Protein AF-A0AAU1UUG3-F1 (afdb_monomer_lite)

Secondary structure (DSSP, 8-state):
-------EEEEE-TTT--EEEEETTEEEETTT-----SS-HHHHHHHHHHH--PPP--

Radius of gyration: 11.29 Å; chains: 1; bounding box: 23×38×23 Å

pLDDT: mean 79.14, std 13.77, range [38.69, 90.69]

Foldseek 3Di:
DPPPQPFADWDAQPAARWTWTDGDQWIATQFPRDIDDPDDRVVVSVVCSDPDPGHGDD

Structure (mmCIF, N/CA/C/O backbone):
data_AF-A0AAU1UUG3-F1
#
_entry.id   AF-A0AAU1UUG3-F1
#
loop_
_atom_site.group_PDB
_atom_site.id
_atom_site.type_symbol
_atom_site.label_atom_id
_atom_site.label_alt_id
_atom_site.label_comp_id
_atom_site.label_asym_id
_atom_site.label_entity_id
_atom_site.label_seq_id
_atom_site.pdbx_PDB_ins_code
_atom_site.Cartn_x
_atom_site.Cartn_y
_atom_site.Cartn_z
_atom_site.occupancy
_atom_site.B_iso_or_equiv
_atom_site.auth_seq_id
_atom_site.auth_comp_id
_atom_site.auth_asym_id
_atom_site.auth_atom_id
_atom_site.pdbx_PDB_model_num
ATOM 1 N N . MET A 1 1 ? 1.421 -30.451 4.180 1.00 38.69 1 MET A N 1
ATOM 2 C CA . MET A 1 1 ? 2.500 -29.447 4.076 1.00 38.69 1 MET A CA 1
ATOM 3 C C . MET A 1 1 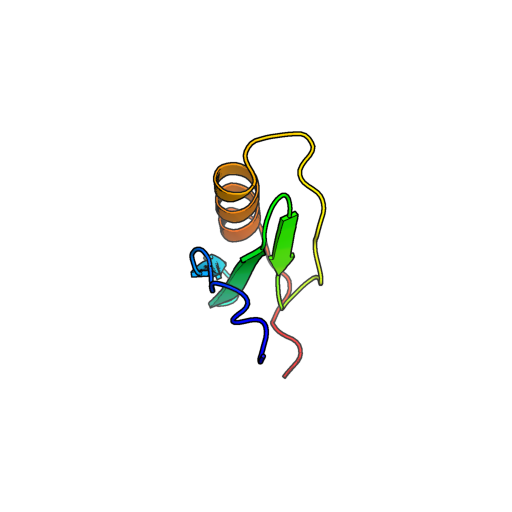? 1.838 -28.093 3.907 1.00 38.69 1 MET A C 1
ATOM 5 O O . MET A 1 1 ? 1.344 -27.790 2.830 1.00 38.69 1 MET A O 1
ATOM 9 N N . THR A 1 2 ? 1.682 -27.348 4.999 1.00 46.19 2 THR A N 1
ATOM 10 C CA . THR A 1 2 ? 1.119 -25.993 4.977 1.00 46.19 2 THR A CA 1
ATOM 11 C C . THR A 1 2 ? 2.077 -25.110 4.191 1.00 46.19 2 THR A C 1
ATOM 13 O O . THR A 1 2 ? 3.209 -24.921 4.634 1.00 46.19 2 THR A O 1
ATOM 16 N N . LYS A 1 3 ? 1.660 -24.628 3.014 1.00 48.66 3 LYS A N 1
ATOM 17 C CA . LYS A 1 3 ? 2.368 -23.563 2.300 1.00 48.66 3 LYS A CA 1
ATOM 18 C C . LYS A 1 3 ? 2.455 -22.380 3.265 1.00 48.66 3 LYS A C 1
ATOM 20 O O . LYS A 1 3 ? 1.454 -21.715 3.509 1.00 48.66 3 LYS A O 1
ATOM 25 N N . GLN A 1 4 ? 3.612 -22.202 3.898 1.00 47.59 4 GLN A N 1
ATOM 26 C CA . GLN A 1 4 ? 3.951 -20.944 4.542 1.00 47.59 4 GLN A CA 1
ATOM 27 C C . GLN A 1 4 ? 4.083 -19.957 3.391 1.00 47.59 4 GLN A C 1
ATOM 29 O O . GLN A 1 4 ? 5.080 -19.976 2.676 1.00 47.59 4 GLN A O 1
ATOM 34 N N . THR A 1 5 ? 3.029 -19.187 3.140 1.00 53.56 5 THR A N 1
ATOM 35 C CA . THR A 1 5 ? 3.134 -17.980 2.330 1.00 53.56 5 THR A CA 1
ATOM 36 C C . THR A 1 5 ? 4.080 -17.074 3.102 1.00 53.56 5 THR A C 1
ATOM 38 O O . THR A 1 5 ? 3.733 -16.562 4.167 1.00 53.56 5 THR A O 1
ATOM 41 N N . GLU A 1 6 ? 5.328 -17.025 2.652 1.00 58.31 6 GLU A N 1
ATOM 42 C CA . GLU A 1 6 ? 6.370 -16.178 3.207 1.00 58.31 6 GLU A CA 1
ATOM 43 C C . GLU A 1 6 ? 5.842 -14.742 3.168 1.00 58.31 6 GLU A C 1
ATOM 45 O O . GLU A 1 6 ? 5.594 -14.188 2.102 1.00 58.31 6 GLU A O 1
ATOM 50 N N . VAL A 1 7 ? 5.539 -14.169 4.333 1.00 57.41 7 VAL A N 1
ATOM 51 C CA . VAL A 1 7 ? 4.989 -12.814 4.414 1.00 57.41 7 VAL A CA 1
ATOM 52 C C . VAL A 1 7 ? 6.122 -11.845 4.088 1.00 57.41 7 VAL A C 1
ATOM 54 O O . VAL A 1 7 ? 6.924 -11.487 4.952 1.00 57.41 7 VAL A O 1
ATOM 57 N N . GLN A 1 8 ? 6.202 -11.454 2.821 1.00 65.06 8 GLN A N 1
ATOM 58 C CA . GLN A 1 8 ? 7.224 -10.576 2.274 1.00 65.06 8 GLN A CA 1
ATOM 59 C C . GLN A 1 8 ? 6.780 -9.112 2.459 1.00 65.06 8 GLN A C 1
ATOM 61 O O . GLN A 1 8 ? 5.832 -8.632 1.864 1.00 65.06 8 GLN A O 1
ATOM 66 N N . ILE A 1 9 ? 7.447 -8.401 3.371 1.00 73.38 9 ILE A N 1
ATOM 67 C CA . ILE A 1 9 ? 7.441 -6.934 3.549 1.00 73.38 9 ILE A CA 1
ATOM 68 C C . ILE A 1 9 ? 6.054 -6.251 3.619 1.00 73.38 9 ILE A C 1
ATOM 70 O O . ILE A 1 9 ? 5.369 -6.011 2.628 1.00 73.38 9 ILE A O 1
ATOM 74 N N . VAL A 1 10 ? 5.696 -5.784 4.820 1.00 81.62 10 VAL A N 1
ATOM 75 C CA . VAL A 1 10 ? 4.507 -4.944 5.036 1.00 81.62 10 VAL A CA 1
ATOM 76 C C . VAL A 1 10 ? 4.905 -3.469 5.078 1.00 81.62 10 VAL A C 1
ATOM 78 O O . VAL A 1 10 ? 5.623 -3.042 5.982 1.00 81.62 10 VAL A O 1
ATOM 81 N N . VAL A 1 11 ? 4.388 -2.679 4.139 1.00 87.44 11 VAL A N 1
ATOM 82 C CA . VAL A 1 11 ? 4.461 -1.209 4.142 1.00 87.44 11 VAL A CA 1
ATOM 83 C C . VAL A 1 11 ? 3.111 -0.645 4.594 1.00 87.44 11 VAL A C 1
ATOM 85 O O . VAL A 1 11 ? 2.083 -1.308 4.472 1.00 87.44 11 VAL A O 1
ATOM 88 N N . ARG A 1 12 ? 3.079 0.568 5.152 1.00 89.31 12 ARG A N 1
ATOM 89 C CA . ARG A 1 12 ? 1.824 1.236 5.539 1.00 89.31 12 ARG A CA 1
ATOM 90 C C . ARG A 1 12 ? 1.607 2.491 4.718 1.00 89.31 12 ARG A C 1
ATOM 92 O O . ARG A 1 12 ? 2.531 3.290 4.571 1.00 89.31 12 ARG A O 1
ATOM 99 N N . ALA A 1 13 ? 0.380 2.669 4.243 1.00 89.75 13 ALA A N 1
ATOM 100 C CA . ALA A 1 13 ? -0.046 3.866 3.553 1.00 89.75 13 ALA A CA 1
ATOM 101 C C . ALA A 1 13 ? 0.083 5.078 4.477 1.00 89.75 13 ALA A C 1
ATOM 103 O O . ALA A 1 13 ? -0.408 5.068 5.608 1.00 89.75 13 ALA A O 1
ATOM 104 N N . ARG A 1 14 ? 0.748 6.130 3.998 1.00 90.25 14 ARG A N 1
ATOM 105 C CA . ARG A 1 14 ? 1.083 7.317 4.790 1.00 90.25 14 ARG A CA 1
ATOM 106 C C . ARG A 1 14 ? -0.160 8.031 5.316 1.00 90.25 14 ARG A C 1
ATOM 108 O O . ARG A 1 14 ? -0.137 8.543 6.430 1.00 90.25 14 ARG A O 1
ATOM 115 N N . HIS A 1 15 ? -1.210 8.088 4.502 1.00 88.06 15 HIS A N 1
ATOM 116 C CA . HIS A 1 15 ? -2.399 8.889 4.782 1.00 88.06 15 HIS A CA 1
ATOM 117 C C . HIS A 1 15 ? -3.494 8.110 5.510 1.00 88.06 15 HIS A C 1
ATOM 119 O O . HIS A 1 15 ? -4.205 8.686 6.326 1.00 88.06 15 HIS A O 1
ATOM 125 N N . THR A 1 16 ? -3.619 6.810 5.243 1.00 88.50 16 THR A N 1
ATOM 126 C CA . THR A 1 16 ? -4.731 5.992 5.751 1.00 88.50 16 THR A CA 1
ATOM 127 C C . THR A 1 16 ? -4.303 4.920 6.738 1.00 88.50 16 THR A C 1
ATOM 129 O O . THR A 1 16 ? -5.147 4.306 7.382 1.00 88.50 16 THR A O 1
ATOM 132 N N . GLY A 1 17 ? -2.999 4.659 6.853 1.00 89.12 17 GLY A N 1
ATOM 133 C CA . GLY A 1 17 ? -2.471 3.555 7.648 1.00 89.12 17 GLY A CA 1
ATOM 134 C C . GLY A 1 17 ? -2.731 2.170 7.049 1.00 89.12 17 GLY A C 1
ATOM 135 O O . GLY A 1 17 ? -2.302 1.188 7.656 1.00 89.12 17 GLY A O 1
ATOM 136 N N . ALA A 1 18 ? -3.374 2.083 5.876 1.00 89.88 18 ALA A N 1
ATOM 137 C CA . ALA A 1 18 ? -3.662 0.826 5.196 1.00 89.88 18 ALA A CA 1
ATOM 138 C C . ALA A 1 18 ? -2.375 0.024 4.957 1.00 89.88 18 ALA A C 1
ATOM 140 O O . ALA A 1 18 ? -1.365 0.538 4.476 1.00 89.88 18 ALA A O 1
ATOM 141 N N . ARG A 1 19 ? -2.399 -1.253 5.307 1.00 90.12 19 ARG A N 1
ATOM 142 C CA . ARG A 1 19 ? -1.327 -2.215 5.092 1.00 90.12 19 ARG A CA 1
ATOM 143 C C . ARG A 1 19 ? -1.269 -2.573 3.618 1.00 90.12 19 ARG A C 1
ATOM 145 O O . ARG A 1 19 ? -2.244 -3.025 3.019 1.00 90.12 19 ARG A O 1
ATOM 152 N N . VAL A 1 20 ? -0.074 -2.414 3.081 1.00 89.56 20 VAL A N 1
ATOM 153 C CA . VAL A 1 20 ? 0.314 -2.839 1.749 1.00 89.56 20 VAL A CA 1
ATOM 154 C C . VAL A 1 20 ? 1.276 -4.004 1.926 1.00 89.56 20 VAL A C 1
ATOM 156 O O . VAL A 1 20 ? 2.320 -3.859 2.563 1.00 89.56 20 VAL A O 1
ATOM 159 N N . ARG A 1 21 ? 0.887 -5.178 1.446 1.00 88.19 21 ARG A N 1
ATOM 160 C CA . ARG A 1 21 ? 1.670 -6.416 1.518 1.00 88.19 21 ARG A CA 1
ATOM 161 C C . ARG A 1 21 ? 2.272 -6.686 0.155 1.00 88.19 21 ARG A C 1
ATOM 163 O O . ARG A 1 21 ? 1.627 -6.374 -0.840 1.00 88.19 21 ARG A O 1
ATOM 170 N N . VAL A 1 22 ? 3.468 -7.250 0.112 1.00 87.00 22 VAL A N 1
ATOM 171 C CA . VAL A 1 22 ? 4.052 -7.770 -1.123 1.00 87.00 22 VAL A CA 1
ATOM 172 C C . VAL A 1 22 ? 3.963 -9.292 -1.073 1.00 87.00 22 VAL A C 1
ATOM 174 O O . VAL A 1 22 ? 4.268 -9.908 -0.057 1.00 87.00 22 VAL A O 1
ATOM 177 N N . GLU A 1 23 ? 3.468 -9.894 -2.144 1.00 82.69 23 GLU A N 1
ATOM 178 C CA . GLU A 1 23 ? 3.306 -11.339 -2.279 1.00 82.69 23 GLU A CA 1
ATOM 179 C C . GLU A 1 23 ? 3.811 -11.730 -3.667 1.00 82.69 23 GLU A C 1
ATOM 181 O O . GLU A 1 23 ? 3.225 -11.322 -4.672 1.00 82.69 23 GLU A O 1
ATOM 186 N N . ASP A 1 24 ? 4.915 -12.482 -3.708 1.00 78.81 24 ASP A N 1
ATOM 187 C CA . ASP A 1 24 ? 5.596 -12.898 -4.937 1.00 78.81 24 ASP A CA 1
ATOM 188 C C . ASP A 1 24 ? 5.916 -11.690 -5.853 1.00 78.81 24 ASP A C 1
ATOM 190 O O . ASP A 1 24 ? 6.754 -10.849 -5.527 1.00 78.81 24 ASP 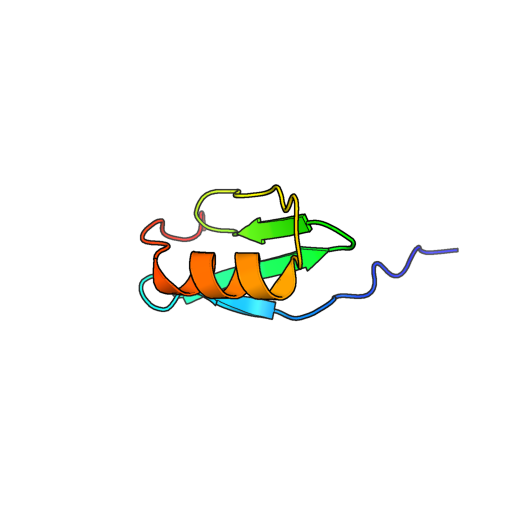A O 1
ATOM 194 N N . ASP A 1 25 ? 5.235 -11.586 -6.995 1.00 80.38 25 ASP A N 1
ATOM 195 C CA . ASP A 1 25 ? 5.350 -10.528 -8.007 1.00 80.38 25 ASP A CA 1
ATOM 196 C C . ASP A 1 25 ? 4.308 -9.403 -7.866 1.00 80.38 25 ASP A C 1
ATOM 198 O O . ASP A 1 25 ? 4.186 -8.542 -8.738 1.00 80.38 25 ASP A O 1
ATOM 202 N N . ARG A 1 26 ? 3.525 -9.382 -6.782 1.00 83.81 26 ARG A N 1
ATOM 203 C CA . ARG A 1 26 ? 2.396 -8.454 -6.623 1.00 83.81 26 ARG A CA 1
ATOM 204 C C . ARG A 1 26 ? 2.436 -7.737 -5.292 1.00 83.81 26 ARG A C 1
ATOM 206 O O . ARG A 1 26 ? 3.070 -8.168 -4.337 1.00 83.81 26 ARG A O 1
ATOM 213 N N . PHE A 1 27 ? 1.700 -6.636 -5.218 1.00 88.00 27 PHE A N 1
ATOM 214 C CA . PHE A 1 27 ? 1.354 -6.026 -3.945 1.00 88.00 27 PHE A CA 1
ATOM 215 C C . PHE A 1 27 ? -0.156 -6.063 -3.737 1.00 88.00 27 PHE A C 1
ATOM 217 O O . PHE A 1 27 ? -0.912 -6.061 -4.705 1.00 88.00 27 PHE A O 1
ATOM 224 N N . HIS A 1 28 ? -0.575 -6.084 -2.477 1.00 88.50 28 HIS A N 1
ATOM 225 C CA . HIS A 1 28 ? -1.960 -6.047 -2.042 1.00 88.50 28 HIS A CA 1
ATOM 226 C C . HIS A 1 28 ? -2.153 -4.934 -1.013 1.00 88.50 28 HIS A C 1
ATOM 228 O O . HIS A 1 28 ? -1.524 -4.950 0.046 1.00 88.50 28 HIS A O 1
ATOM 234 N N . CYS A 1 29 ? -3.031 -3.974 -1.297 1.00 89.31 29 CYS A N 1
ATOM 235 C CA . CYS A 1 29 ? -3.417 -2.923 -0.353 1.00 89.31 29 CYS A CA 1
ATOM 236 C C . CYS A 1 29 ? -4.788 -3.223 0.261 1.00 89.31 29 CYS A C 1
ATOM 238 O O . CYS A 1 29 ? -5.760 -3.356 -0.474 1.00 89.31 29 CYS A O 1
ATOM 240 N N . GLU A 1 30 ? -4.901 -3.246 1.591 1.00 89.69 30 GLU A N 1
ATOM 241 C CA . GLU A 1 30 ? -6.189 -3.504 2.268 1.00 89.69 30 GLU A CA 1
ATOM 242 C C . GLU A 1 30 ? -7.222 -2.369 2.112 1.00 89.69 30 GLU A C 1
ATOM 244 O O . GLU A 1 30 ? -8.401 -2.558 2.396 1.00 89.69 30 GLU A O 1
ATOM 249 N N . GLY A 1 31 ? -6.785 -1.180 1.679 1.00 88.50 31 GLY A N 1
ATOM 250 C CA . GLY A 1 31 ? -7.669 -0.045 1.413 1.00 88.50 31 GLY A CA 1
ATOM 251 C C . GLY A 1 31 ? -8.352 -0.158 0.056 1.00 88.50 31 GLY A C 1
ATOM 252 O O . GLY A 1 31 ? -9.568 -0.277 -0.037 1.00 88.50 31 GLY A O 1
ATOM 253 N N . CYS A 1 32 ? -7.568 -0.116 -1.022 1.00 88.75 32 CYS A N 1
ATOM 254 C CA . CYS A 1 32 ? -8.105 -0.093 -2.385 1.00 88.75 32 CYS A CA 1
ATOM 255 C C . CYS A 1 32 ? -8.126 -1.460 -3.087 1.00 88.75 32 CYS A C 1
ATOM 257 O O . CYS A 1 32 ? -8.541 -1.536 -4.240 1.00 88.75 32 CYS A O 1
ATOM 259 N N . GLY A 1 33 ? -7.626 -2.520 -2.444 1.00 83.81 33 GLY A N 1
ATOM 260 C CA . GLY A 1 33 ? -7.484 -3.847 -3.049 1.00 83.81 33 GLY A CA 1
ATOM 261 C C . GLY A 1 33 ? -6.424 -3.932 -4.152 1.00 83.81 33 GLY A C 1
ATOM 262 O O . GLY A 1 33 ? -6.408 -4.913 -4.888 1.00 83.81 33 GLY A O 1
ATOM 263 N N . GLY A 1 34 ? -5.577 -2.902 -4.297 1.00 73.50 34 GLY A N 1
ATOM 264 C CA . GLY A 1 34 ? -4.668 -2.734 -5.435 1.00 73.50 34 GLY A CA 1
ATOM 265 C C . GLY A 1 34 ? -3.771 -3.945 -5.687 1.00 73.50 34 GLY A C 1
ATOM 266 O O . GLY A 1 34 ? -3.381 -4.606 -4.729 1.00 73.50 34 GLY A O 1
ATOM 267 N N . GLY A 1 35 ? -3.444 -4.198 -6.963 1.00 72.25 35 GLY A N 1
ATOM 268 C CA . GLY A 1 35 ? -2.509 -5.252 -7.352 1.00 72.25 35 GLY A CA 1
ATOM 269 C C . GLY A 1 35 ? -2.299 -5.411 -8.859 1.00 72.25 35 GLY A C 1
ATOM 270 O O . GLY A 1 35 ? -3.113 -6.027 -9.539 1.00 72.25 35 GLY A O 1
ATOM 271 N N . TYR A 1 36 ? -1.168 -4.907 -9.353 1.00 63.00 36 TYR A N 1
ATOM 272 C CA . TYR A 1 36 ? -0.275 -5.608 -10.286 1.00 63.00 36 TYR A CA 1
ATOM 273 C C . TYR A 1 36 ? 1.053 -4.848 -10.350 1.00 63.00 36 TYR A C 1
ATOM 275 O O . TYR A 1 36 ? 1.049 -3.616 -10.300 1.00 63.00 36 TYR A O 1
ATOM 283 N N . ALA A 1 37 ? 2.172 -5.561 -10.457 1.00 60.50 37 ALA A N 1
ATOM 284 C CA . ALA A 1 37 ? 3.468 -4.953 -10.707 1.00 60.50 37 ALA A CA 1
ATOM 285 C C . ALA A 1 37 ? 4.047 -5.543 -12.003 1.00 60.50 37 ALA A C 1
ATOM 287 O O . ALA A 1 37 ? 4.364 -6.723 -12.073 1.00 60.50 37 ALA A O 1
ATOM 288 N N . ASP A 1 38 ? 4.166 -4.718 -13.046 1.00 59.53 38 ASP A N 1
ATOM 289 C CA . ASP A 1 38 ? 4.967 -5.035 -14.245 1.00 59.53 38 ASP A CA 1
ATOM 290 C C . ASP A 1 38 ? 6.487 -4.960 -13.946 1.00 59.53 38 ASP A C 1
ATOM 292 O O . ASP A 1 38 ? 7.314 -5.374 -14.755 1.00 59.53 38 ASP A O 1
ATOM 296 N N . ALA A 1 39 ? 6.862 -4.423 -12.776 1.00 67.12 39 ALA A N 1
ATOM 297 C CA . ALA A 1 39 ? 8.225 -4.178 -12.297 1.00 67.12 39 ALA A CA 1
ATOM 298 C C . ALA A 1 39 ? 8.345 -4.476 -10.782 1.00 67.12 39 ALA A C 1
ATOM 300 O O . ALA A 1 39 ? 7.407 -4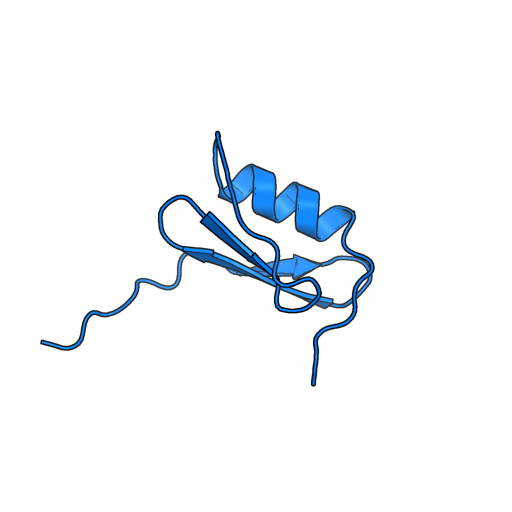.990 -10.185 1.00 67.12 39 ALA A O 1
ATOM 301 N N . ASP A 1 40 ? 9.486 -4.150 -10.155 1.00 85.75 40 ASP A N 1
ATOM 302 C CA . ASP A 1 40 ? 9.803 -4.411 -8.736 1.00 85.75 40 ASP A CA 1
ATOM 303 C C . ASP A 1 40 ? 8.613 -4.137 -7.772 1.00 85.75 40 ASP A C 1
ATOM 305 O O . ASP A 1 40 ? 8.248 -2.975 -7.540 1.00 85.75 40 ASP A O 1
ATOM 309 N N . PRO A 1 41 ? 7.991 -5.184 -7.190 1.00 84.69 41 PRO A N 1
ATOM 310 C CA . PRO A 1 41 ? 6.725 -5.057 -6.465 1.00 84.69 41 PRO A CA 1
ATOM 311 C C . PRO A 1 41 ? 6.876 -4.300 -5.142 1.00 84.69 41 PRO A C 1
ATOM 313 O O . PRO A 1 41 ? 5.925 -3.677 -4.667 1.00 84.69 41 PRO A O 1
ATOM 316 N N . LEU A 1 42 ? 8.084 -4.276 -4.568 1.00 85.25 42 LEU A N 1
ATOM 317 C CA . LEU A 1 42 ? 8.393 -3.478 -3.385 1.00 85.25 42 LEU A CA 1
ATOM 318 C C . LEU A 1 42 ? 8.350 -1.977 -3.690 1.00 85.25 42 LEU A C 1
ATOM 320 O O . LEU A 1 42 ? 7.814 -1.199 -2.896 1.00 85.25 42 LEU A O 1
ATOM 324 N N . THR A 1 43 ? 8.914 -1.564 -4.822 1.00 87.69 43 THR A N 1
ATOM 325 C CA . THR A 1 43 ? 8.882 -0.168 -5.266 1.00 87.69 43 THR A CA 1
ATOM 326 C C . THR A 1 43 ? 7.445 0.272 -5.534 1.00 87.69 43 THR A C 1
ATOM 328 O O . THR A 1 43 ? 7.004 1.264 -4.949 1.00 87.69 43 THR A O 1
ATOM 331 N N . ALA A 1 44 ? 6.676 -0.530 -6.278 1.00 87.25 44 ALA A N 1
ATOM 332 C CA . ALA A 1 44 ? 5.258 -0.271 -6.530 1.00 87.25 44 ALA A CA 1
ATOM 333 C C . ALA A 1 44 ? 4.441 -0.172 -5.227 1.00 87.25 44 ALA A C 1
ATOM 335 O O . ALA A 1 44 ? 3.659 0.762 -5.047 1.00 87.25 44 ALA A O 1
ATOM 336 N N . ALA A 1 45 ? 4.668 -1.078 -4.268 1.00 88.25 45 ALA A N 1
ATOM 337 C CA . ALA A 1 45 ? 4.018 -1.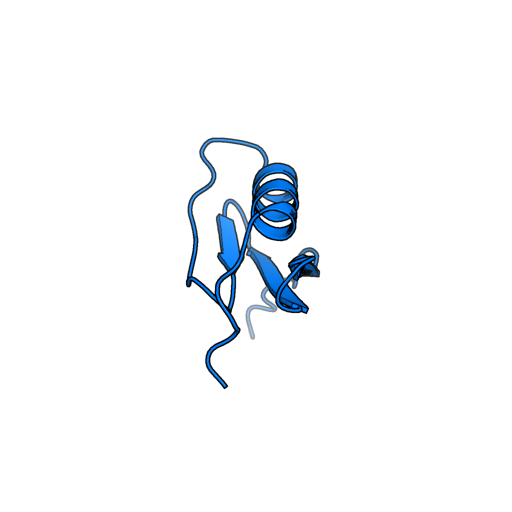036 -2.959 1.00 88.25 45 ALA A CA 1
ATOM 338 C C . ALA A 1 45 ? 4.356 0.238 -2.167 1.00 88.25 45 ALA A C 1
ATOM 340 O O . ALA A 1 45 ? 3.488 0.797 -1.494 1.00 88.25 45 ALA A O 1
ATOM 341 N N . ARG A 1 46 ? 5.608 0.715 -2.231 1.00 88.31 46 ARG A N 1
ATOM 342 C CA . ARG A 1 46 ? 6.043 1.947 -1.553 1.00 88.31 46 ARG A CA 1
ATOM 343 C C . ARG A 1 46 ? 5.441 3.193 -2.183 1.00 88.31 46 ARG A C 1
ATOM 345 O O . ARG A 1 46 ? 5.013 4.071 -1.441 1.00 88.31 46 ARG A O 1
ATOM 352 N N . GLU A 1 47 ? 5.411 3.281 -3.507 1.00 89.69 47 GLU A N 1
ATOM 353 C CA . GLU A 1 47 ? 4.758 4.388 -4.213 1.00 89.69 47 GLU A CA 1
ATOM 354 C C . GLU A 1 47 ? 3.262 4.396 -3.915 1.00 89.69 47 GLU A C 1
ATOM 356 O O . GLU A 1 47 ? 2.734 5.392 -3.427 1.00 89.69 47 GLU A O 1
ATOM 361 N N . HIS A 1 48 ? 2.609 3.240 -4.031 1.00 89.38 48 HIS A N 1
ATOM 362 C CA . HIS A 1 48 ? 1.212 3.101 -3.654 1.00 89.38 48 HIS A CA 1
ATOM 363 C C . HIS A 1 48 ? 0.956 3.532 -2.201 1.00 89.38 48 HIS A C 1
ATOM 365 O O . HIS A 1 48 ? 0.017 4.272 -1.927 1.00 89.38 48 HIS A O 1
ATOM 371 N N . ALA A 1 49 ? 1.808 3.128 -1.255 1.00 89.19 49 ALA A N 1
ATOM 372 C CA . ALA A 1 49 ? 1.692 3.544 0.139 1.00 89.19 49 ALA A CA 1
ATOM 373 C C . ALA A 1 49 ? 1.857 5.067 0.339 1.00 89.19 49 ALA A C 1
ATOM 375 O O . ALA A 1 49 ? 1.333 5.617 1.308 1.00 89.19 49 ALA A O 1
ATOM 376 N N . ARG A 1 50 ? 2.566 5.781 -0.541 1.00 90.69 50 ARG A N 1
ATOM 377 C CA . ARG A 1 50 ? 2.694 7.245 -0.443 1.00 90.69 50 ARG A CA 1
ATOM 378 C C . ARG A 1 50 ? 1.419 7.959 -0.874 1.00 90.69 50 ARG A C 1
ATOM 380 O O . ARG A 1 50 ? 1.079 8.947 -0.232 1.00 90.69 50 ARG A O 1
ATOM 387 N N . ASP A 1 51 ? 0.722 7.433 -1.876 1.00 89.06 51 ASP A N 1
ATOM 388 C CA . ASP A 1 51 ? -0.409 8.107 -2.526 1.00 89.06 51 ASP A CA 1
ATOM 389 C C . ASP A 1 51 ? -1.785 7.508 -2.190 1.00 89.06 51 ASP A C 1
ATOM 391 O O . ASP A 1 51 ? -2.815 8.100 -2.506 1.00 89.06 51 ASP A O 1
ATOM 395 N N . CYS A 1 52 ? -1.849 6.344 -1.536 1.00 88.56 52 CYS A N 1
ATOM 396 C CA . CYS A 1 52 ? -3.122 5.715 -1.193 1.00 88.56 52 CYS A CA 1
ATOM 397 C C . CYS A 1 52 ? -3.910 6.552 -0.171 1.00 88.56 52 CYS A C 1
ATOM 399 O O . CYS A 1 52 ? -3.495 6.723 0.979 1.00 88.56 52 CYS A O 1
ATOM 401 N N . LEU A 1 53 ? -5.083 7.026 -0.603 1.00 88.62 53 LEU A N 1
ATOM 402 C CA . LEU A 1 53 ? -6.060 7.773 0.199 1.00 88.62 53 LEU A CA 1
ATOM 403 C C . LEU A 1 53 ? -7.298 6.939 0.563 1.00 88.62 53 LEU A C 1
ATOM 405 O O . LEU A 1 53 ? -8.225 7.452 1.187 1.00 88.62 53 LEU A O 1
ATOM 409 N N . ILE A 1 54 ? -7.324 5.656 0.189 1.00 86.19 54 ILE A N 1
ATOM 410 C CA . ILE A 1 54 ? -8.440 4.758 0.496 1.00 86.19 54 ILE A CA 1
ATOM 411 C C . ILE A 1 54 ? -8.223 4.132 1.873 1.00 86.19 54 ILE A C 1
ATOM 413 O O . ILE A 1 54 ? -7.167 3.558 2.158 1.00 86.19 54 ILE A O 1
ATOM 417 N N . LEU A 1 55 ? -9.218 4.291 2.744 1.00 83.25 55 LEU A N 1
ATOM 418 C CA . LEU A 1 55 ? -9.204 3.722 4.086 1.00 83.25 55 LEU A CA 1
ATOM 419 C C . LEU A 1 55 ? -9.342 2.194 4.025 1.00 83.25 55 LEU A C 1
ATOM 421 O O . LEU A 1 55 ? -10.055 1.693 3.155 1.00 83.25 55 LEU A O 1
ATOM 425 N N . PRO A 1 56 ? -8.684 1.459 4.939 1.00 78.12 56 PRO A N 1
ATOM 426 C CA . PRO A 1 56 ? -8.888 0.021 5.078 1.00 78.12 56 PRO A CA 1
ATOM 427 C C . PRO A 1 56 ? -10.371 -0.288 5.321 1.00 78.12 56 PRO A C 1
ATOM 429 O O . PRO A 1 56 ? -11.010 0.352 6.163 1.00 78.12 56 PRO A O 1
ATOM 432 N N . LEU A 1 57 ? -10.913 -1.269 4.596 1.00 72.56 57 LEU A N 1
ATOM 433 C CA . LEU A 1 57 ? -12.231 -1.827 4.904 1.00 72.56 57 LEU A CA 1
ATOM 434 C C . LEU A 1 57 ? -12.103 -2.5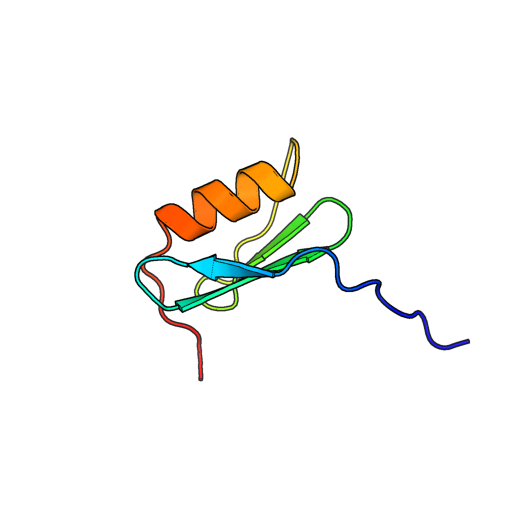80 6.238 1.00 72.56 57 LEU A C 1
ATOM 436 O O . LEU A 1 57 ? -11.320 -3.523 6.332 1.00 72.56 57 LEU A O 1
ATOM 440 N N . SER A 1 58 ? -12.783 -2.077 7.276 1.00 62.00 58 SER A N 1
ATOM 441 C CA . SER A 1 58 ? -12.749 -2.624 8.646 1.00 62.00 58 SER A CA 1
ATOM 442 C C . SER A 1 58 ? -13.232 -4.067 8.732 1.00 62.00 58 SER A C 1
ATOM 444 O O . SER A 1 58 ? -14.163 -4.418 7.974 1.00 62.00 58 SER A O 1
#

Sequence (58 aa):
MT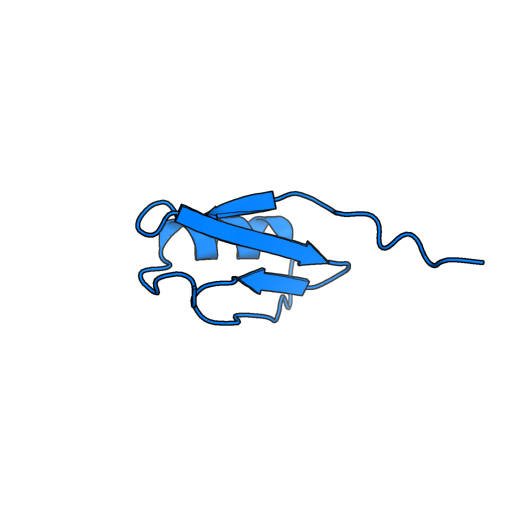KQTEVQIVVRARHTGARVRVEDDRFHCEGCGGGYADADPLTAAREHARDCLILPLS